Protein AF-A0A946QGY4-F1 (afdb_monomer_lite)

Sequence (81 aa):
MLISDLQNALAKVKTLSGMLPICAHCKKILDDKGYWNQIEGYIQKHSDAEFSHSMCPECSDKLYGKEDWYIEMKKEEKQKE

Foldseek 3Di:
DVVVVVVVVVVVQLDDDDDWDADPPPRFTQDPVRDTHDPQVVNVVRHVDDDDDDDDPVRCCVVCVPPPVVVVVVVVVVVVD

pLDDT: mean 86.18, std 11.38, range [54.59, 97.31]

Structure (mmCIF, N/CA/C/O backbone):
data_AF-A0A946QGY4-F1
#
_entry.id   AF-A0A946QGY4-F1
#
loop_
_atom_site.group_PDB
_atom_site.id
_atom_site.type_symbol
_atom_site.label_atom_id
_atom_site.label_alt_id
_atom_site.label_comp_id
_atom_site.label_asym_id
_atom_site.label_entity_id
_atom_site.label_seq_id
_atom_site.pdbx_PDB_ins_code
_atom_site.Cartn_x
_atom_site.Cartn_y
_atom_site.Cartn_z
_atom_site.occupancy
_atom_site.B_iso_or_equiv
_atom_site.auth_seq_id
_atom_site.auth_comp_id
_atom_site.auth_asym_id
_atom_site.auth_atom_id
_atom_site.pdbx_PDB_model_num
ATOM 1 N N . MET A 1 1 ? -25.257 -18.896 23.177 1.00 69.81 1 MET A N 1
ATOM 2 C CA . MET A 1 1 ? -24.390 -19.226 24.335 1.00 69.81 1 MET A CA 1
ATO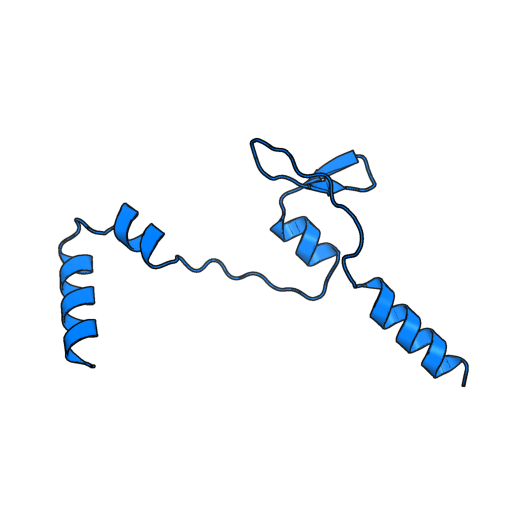M 3 C C . MET A 1 1 ? -23.354 -18.125 24.399 1.00 69.81 1 MET A C 1
ATOM 5 O O . MET A 1 1 ? -22.598 -17.993 23.449 1.00 69.81 1 MET A O 1
ATOM 9 N N . LEU A 1 2 ? -23.345 -17.346 25.481 1.00 73.94 2 LEU A N 1
ATOM 10 C CA . LEU A 1 2 ? -22.652 -16.054 25.612 1.00 73.94 2 LEU A CA 1
ATOM 11 C C . LEU A 1 2 ? -21.174 -16.052 25.161 1.00 73.94 2 LEU A C 1
ATOM 13 O O . LEU A 1 2 ? -20.685 -15.062 24.632 1.00 73.94 2 LEU A O 1
ATOM 17 N N . ILE A 1 3 ? -20.473 -17.179 25.334 1.00 82.69 3 ILE A N 1
ATOM 18 C CA . ILE A 1 3 ? -19.069 -17.362 24.929 1.00 82.69 3 ILE A CA 1
ATOM 19 C C . ILE A 1 3 ? -18.899 -17.290 23.403 1.00 82.69 3 ILE A C 1
ATOM 21 O O . ILE A 1 3 ? -17.962 -16.658 22.923 1.00 82.69 3 ILE A O 1
ATOM 25 N N . SER A 1 4 ? -19.816 -17.891 22.640 1.00 78.81 4 SER A N 1
ATOM 26 C CA . SER A 1 4 ? -19.780 -17.864 21.172 1.00 78.81 4 SER A CA 1
ATOM 27 C C . SER A 1 4 ? -20.057 -16.459 20.637 1.00 78.81 4 SER A C 1
ATOM 29 O O . SER A 1 4 ? -19.392 -16.006 19.709 1.00 78.81 4 SER A O 1
ATOM 31 N N . ASP A 1 5 ? -20.979 -15.736 21.270 1.00 78.19 5 ASP A N 1
ATOM 32 C CA . ASP A 1 5 ? -21.314 -14.362 20.895 1.00 78.19 5 ASP A CA 1
ATOM 33 C C . ASP A 1 5 ? -20.139 -13.407 21.166 1.00 78.19 5 ASP A C 1
ATOM 35 O O . ASP A 1 5 ? -19.821 -12.559 20.331 1.00 78.19 5 ASP A O 1
ATOM 39 N N . LEU A 1 6 ? -19.424 -13.605 22.281 1.00 78.50 6 LEU A N 1
ATOM 40 C CA . LEU A 1 6 ? -18.221 -12.841 22.618 1.00 78.50 6 LEU A CA 1
ATOM 41 C C . LEU A 1 6 ? -17.060 -13.128 21.650 1.00 78.50 6 LEU A C 1
ATOM 43 O O . LEU A 1 6 ? -16.394 -12.198 21.200 1.00 78.50 6 LEU A O 1
ATOM 47 N N . GLN A 1 7 ? -16.842 -14.398 21.289 1.00 78.50 7 GLN A N 1
ATOM 48 C CA . GLN A 1 7 ? -15.828 -14.801 20.304 1.00 78.50 7 GLN A CA 1
ATOM 49 C C . GLN A 1 7 ? -16.118 -14.220 18.913 1.00 78.50 7 GLN A C 1
ATOM 51 O O . GLN A 1 7 ? -15.217 -13.689 18.264 1.00 78.50 7 GLN A O 1
ATOM 56 N N . ASN A 1 8 ? -17.380 -14.246 18.481 1.00 72.44 8 ASN A N 1
ATOM 57 C CA . ASN A 1 8 ? -17.807 -13.664 17.208 1.00 72.44 8 ASN A CA 1
ATOM 58 C C . ASN A 1 8 ? -17.680 -12.133 17.191 1.00 72.44 8 ASN A C 1
ATOM 60 O O . ASN A 1 8 ? -17.308 -11.559 16.167 1.00 72.44 8 ASN A O 1
ATOM 64 N N . ALA A 1 9 ? -17.966 -11.462 18.311 1.00 67.56 9 ALA A N 1
ATOM 65 C CA . ALA A 1 9 ? -17.745 -10.026 18.448 1.00 67.56 9 ALA A CA 1
ATOM 66 C C . ALA A 1 9 ? -16.251 -9.682 18.331 1.00 67.56 9 ALA A C 1
ATOM 68 O O . ALA A 1 9 ? -15.896 -8.792 17.565 1.00 67.56 9 ALA A O 1
ATOM 69 N N . LEU A 1 10 ? -15.374 -10.439 18.999 1.00 64.69 10 LEU A N 1
ATOM 70 C CA . LEU A 1 10 ? -13.916 -10.281 18.918 1.00 64.69 10 LEU A CA 1
ATOM 71 C C . LEU A 1 10 ? -13.373 -10.496 17.496 1.00 64.69 10 LEU A C 1
ATOM 73 O O . LEU A 1 10 ? -12.523 -9.730 17.047 1.00 64.69 10 LEU A O 1
ATOM 77 N N . ALA A 1 11 ? -13.905 -11.477 16.762 1.00 64.75 11 ALA A N 1
ATOM 78 C CA . ALA A 1 11 ? -13.545 -11.712 15.362 1.00 64.75 11 ALA A CA 1
ATOM 79 C C . ALA A 1 11 ? -13.971 -10.555 14.432 1.00 64.75 11 ALA A C 1
ATOM 81 O O . ALA A 1 11 ? -13.276 -10.248 13.467 1.00 64.75 11 ALA A O 1
ATOM 82 N N . LYS A 1 12 ? -15.079 -9.866 14.742 1.00 60.88 12 LYS A N 1
ATOM 83 C CA . LYS A 1 12 ? -15.561 -8.692 13.989 1.00 60.88 12 LYS A CA 1
ATOM 84 C C . LYS A 1 12 ? -14.832 -7.385 14.325 1.00 60.88 12 LYS A C 1
ATOM 86 O O . LYS A 1 12 ? -14.895 -6.449 13.535 1.00 60.88 12 LYS A O 1
ATOM 91 N N . VAL A 1 13 ? -14.120 -7.297 15.454 1.00 60.72 13 VAL A N 1
ATOM 92 C CA . VAL A 1 13 ? -13.365 -6.083 15.842 1.00 60.72 13 VAL A CA 1
ATOM 93 C C . VAL A 1 13 ? -12.187 -5.804 14.894 1.00 60.72 13 VAL A C 1
ATOM 95 O O . VAL A 1 13 ? -11.769 -4.658 14.763 1.00 60.72 13 VAL A O 1
ATOM 98 N N . LYS A 1 14 ? -11.681 -6.818 14.180 1.00 56.59 14 LYS A N 1
ATOM 99 C CA . LYS A 1 14 ? -10.565 -6.679 13.224 1.00 56.59 14 LYS A CA 1
ATOM 100 C C . LYS A 1 14 ? -10.986 -6.380 11.783 1.00 56.59 14 LYS A C 1
ATOM 102 O O . LYS A 1 14 ? -10.174 -6.476 10.866 1.00 56.59 14 LYS A O 1
ATOM 107 N N . THR A 1 15 ? -12.257 -6.077 11.538 1.00 61.41 15 THR A N 1
ATOM 108 C CA . THR A 1 15 ? -12.700 -5.735 10.186 1.00 61.41 15 THR A CA 1
ATOM 109 C C . THR A 1 15 ? -12.564 -4.228 9.985 1.00 61.41 15 THR A C 1
ATOM 111 O O . THR A 1 15 ? -13.358 -3.451 10.521 1.00 61.41 15 THR A O 1
ATOM 114 N N . LEU A 1 16 ? -11.560 -3.812 9.204 1.00 65.62 16 LEU A N 1
ATOM 115 C CA . LEU A 1 16 ? -11.492 -2.459 8.645 1.00 65.62 16 LEU A CA 1
ATOM 116 C C . LEU A 1 16 ? -12.848 -2.114 8.018 1.00 65.62 16 LEU A C 1
ATOM 118 O O . LEU A 1 16 ? -13.283 -2.746 7.057 1.00 65.62 16 LEU A O 1
ATOM 122 N N . SER A 1 17 ? -13.540 -1.140 8.600 1.00 69.44 17 SER A N 1
ATOM 123 C CA . SER A 1 17 ? -14.876 -0.721 8.186 1.00 69.44 17 SER A CA 1
ATOM 124 C C . SER A 1 17 ? -15.015 0.794 8.314 1.00 69.44 17 SER A C 1
ATOM 126 O O . SER A 1 17 ? -14.343 1.426 9.128 1.00 69.44 17 SER A O 1
ATOM 128 N N . GLY A 1 18 ? -15.879 1.382 7.485 1.00 78.38 18 GLY A N 1
ATOM 129 C CA . GLY A 1 18 ? -16.101 2.829 7.441 1.00 78.38 18 GLY A CA 1
ATOM 130 C C . GLY A 1 18 ? -15.264 3.564 6.388 1.00 78.38 18 GLY A C 1
ATOM 131 O O . GLY A 1 18 ? -14.620 2.955 5.535 1.00 78.38 18 GLY A O 1
ATOM 132 N N . MET A 1 19 ? -15.331 4.897 6.415 1.00 83.75 19 MET A N 1
ATOM 133 C CA . MET A 1 19 ? -14.584 5.771 5.505 1.00 83.75 19 MET A CA 1
ATOM 134 C C . MET A 1 19 ? -13.242 6.164 6.122 1.00 83.75 19 MET A C 1
ATOM 136 O O . MET A 1 19 ? -13.209 6.747 7.204 1.00 83.75 19 MET A O 1
ATOM 140 N N . LEU A 1 20 ? -12.150 5.891 5.406 1.00 88.06 20 LEU A N 1
ATOM 141 C CA . LEU A 1 20 ? -10.801 6.282 5.807 1.00 88.06 20 LEU A CA 1
ATOM 142 C C . LEU A 1 20 ? -10.364 7.540 5.045 1.00 88.06 20 LEU A C 1
ATOM 144 O O . LEU A 1 20 ? -10.289 7.508 3.814 1.00 88.06 20 LEU A O 1
ATOM 148 N N . PRO A 1 21 ? -10.055 8.646 5.739 1.00 91.56 21 PRO A N 1
ATOM 149 C CA . PRO A 1 21 ? -9.483 9.822 5.103 1.00 91.56 21 PRO A CA 1
ATOM 150 C C . PRO A 1 21 ? -8.070 9.524 4.579 1.00 91.56 21 PRO A C 1
ATOM 152 O O . PRO A 1 21 ? -7.170 9.162 5.337 1.00 91.56 21 PRO A O 1
ATOM 155 N N . ILE A 1 22 ? -7.873 9.705 3.270 1.00 96.00 22 ILE A N 1
ATOM 156 C CA . ILE A 1 22 ? -6.601 9.484 2.570 1.00 96.00 22 ILE A CA 1
ATOM 157 C C . ILE A 1 22 ? -6.090 10.806 1.991 1.00 96.00 22 ILE A C 1
ATOM 159 O O . ILE A 1 22 ? -6.847 11.577 1.399 1.00 96.00 22 ILE A O 1
ATOM 163 N N . CYS A 1 23 ? -4.788 11.066 2.112 1.00 96.62 23 CYS A N 1
ATOM 164 C CA . CYS A 1 23 ? -4.157 12.226 1.493 1.00 96.62 23 CYS A CA 1
ATOM 165 C C . CYS A 1 23 ? -4.221 12.108 -0.036 1.00 96.62 23 CYS A C 1
ATOM 167 O O . CYS A 1 23 ? -3.685 11.164 -0.619 1.00 96.62 23 CYS A O 1
ATOM 169 N N . ALA A 1 24 ? -4.807 13.098 -0.712 1.00 96.75 24 ALA A N 1
ATOM 170 C CA . ALA A 1 24 ? -4.949 13.079 -2.169 1.00 96.75 24 ALA A CA 1
ATOM 171 C C . ALA A 1 24 ? -3.601 13.007 -2.914 1.00 96.75 24 ALA A C 1
ATOM 173 O O . ALA A 1 24 ? -3.536 12.395 -3.982 1.00 96.75 24 ALA A O 1
ATOM 174 N N . HIS A 1 25 ? -2.539 13.577 -2.333 1.00 97.25 25 HIS A N 1
ATOM 175 C CA . HIS A 1 25 ? -1.203 13.637 -2.925 1.00 97.25 25 HIS A CA 1
ATOM 176 C C . HIS A 1 25 ? -0.361 12.387 -2.630 1.00 97.25 25 HIS A C 1
ATOM 178 O O . HIS A 1 25 ? 0.013 11.675 -3.555 1.00 97.25 25 HIS A O 1
ATOM 184 N N . CYS A 1 26 ? -0.080 12.097 -1.354 1.00 95.75 26 CYS A N 1
ATOM 185 C CA . CYS A 1 26 ? 0.858 11.035 -0.964 1.00 95.75 26 CYS A CA 1
ATOM 186 C C . CYS A 1 26 ? 0.193 9.723 -0.524 1.00 95.75 26 CYS A C 1
ATOM 188 O O . CYS A 1 26 ? 0.891 8.796 -0.130 1.00 95.75 26 CYS A O 1
ATOM 190 N N . LYS A 1 27 ? -1.144 9.652 -0.552 1.00 95.12 27 LYS A N 1
ATOM 191 C CA . LYS A 1 27 ? -1.955 8.469 -0.218 1.00 95.12 27 LYS A CA 1
ATOM 192 C C . LYS A 1 27 ? -1.831 7.938 1.217 1.00 95.12 27 LYS A C 1
ATOM 194 O O . LYS A 1 27 ? -2.425 6.917 1.522 1.00 95.12 27 LYS A O 1
ATOM 199 N N . LYS A 1 28 ? -1.164 8.645 2.134 1.00 95.88 28 LYS A N 1
ATOM 200 C CA . LYS A 1 28 ? -1.185 8.300 3.567 1.00 95.88 28 LYS A CA 1
ATOM 201 C C . LYS A 1 28 ? -2.608 8.321 4.138 1.00 95.88 28 LYS A C 1
ATOM 203 O O . LYS A 1 28 ? -3.416 9.147 3.712 1.00 95.88 28 LYS A O 1
ATOM 208 N N . ILE A 1 29 ? -2.883 7.462 5.119 1.00 94.69 29 ILE A N 1
ATOM 209 C CA . ILE A 1 29 ? -4.150 7.402 5.867 1.00 94.69 29 ILE A CA 1
ATOM 210 C C . ILE A 1 29 ? -4.027 8.245 7.137 1.00 94.69 29 ILE A C 1
ATOM 212 O O . ILE A 1 29 ? -3.022 8.148 7.843 1.00 94.69 29 ILE A O 1
ATOM 216 N N . LEU A 1 30 ? -5.043 9.057 7.426 1.00 93.19 30 LEU A N 1
ATOM 217 C CA . LEU A 1 30 ? -5.180 9.741 8.709 1.00 93.19 30 LEU A CA 1
ATOM 218 C C . LEU A 1 30 ? -5.837 8.787 9.718 1.00 93.19 30 LEU A C 1
ATOM 220 O O . LEU A 1 30 ? -6.945 8.305 9.479 1.00 93.19 30 LEU A O 1
ATOM 224 N N . ASP A 1 31 ? -5.142 8.497 10.817 1.00 87.25 31 ASP A N 1
ATOM 225 C CA . ASP A 1 31 ? -5.641 7.611 11.871 1.00 87.25 31 ASP A CA 1
ATOM 226 C C . ASP A 1 31 ? -6.538 8.329 12.897 1.00 87.25 31 ASP A C 1
ATOM 228 O O . ASP A 1 31 ? -6.750 9.542 12.854 1.00 87.25 31 ASP A O 1
ATOM 232 N N . ASP A 1 32 ? -7.065 7.554 13.845 1.00 84.69 32 ASP A N 1
ATOM 233 C CA . ASP A 1 32 ? -7.929 7.998 14.944 1.00 84.69 32 ASP A CA 1
ATOM 234 C C . ASP A 1 32 ? -7.242 8.962 15.926 1.00 84.69 32 ASP A C 1
ATOM 236 O O . ASP A 1 32 ? -7.912 9.683 16.666 1.00 84.69 32 ASP A O 1
ATOM 240 N N . LYS A 1 33 ? -5.907 9.006 15.917 1.00 86.44 33 LYS A N 1
ATOM 241 C CA . LYS A 1 33 ? -5.082 9.903 16.734 1.00 86.44 33 LYS A CA 1
ATOM 242 C C . LYS A 1 33 ? -4.651 11.159 15.972 1.00 86.44 33 LYS A C 1
ATOM 244 O O . LYS A 1 33 ? -3.972 12.010 16.544 1.00 86.44 33 LYS A O 1
ATOM 249 N N . GLY A 1 34 ? -5.049 11.290 14.706 1.00 87.88 34 GLY A N 1
ATOM 250 C CA . GLY A 1 34 ? -4.715 12.423 13.851 1.00 87.88 34 GLY A CA 1
ATOM 251 C C . GLY A 1 34 ? -3.332 12.337 13.199 1.00 87.88 34 GLY A C 1
ATOM 252 O O . GLY A 1 34 ? -2.843 13.348 12.689 1.00 87.88 34 GLY A O 1
ATOM 253 N N . TYR A 1 35 ? -2.690 11.165 13.187 1.00 91.69 35 TYR A N 1
ATOM 254 C CA . TYR A 1 35 ? -1.408 10.954 12.516 1.00 91.69 35 TYR A CA 1
ATOM 255 C C . TYR A 1 35 ? -1.581 10.412 11.097 1.00 91.69 35 TYR A C 1
ATOM 257 O O . TYR A 1 35 ? -2.472 9.617 10.803 1.00 91.69 35 TYR A O 1
ATOM 265 N N . TRP A 1 36 ? -0.669 10.818 10.212 1.00 95.44 36 TRP A N 1
ATOM 266 C CA . TRP A 1 36 ? -0.599 10.328 8.838 1.00 95.44 36 TRP A CA 1
ATOM 267 C C . TRP A 1 36 ? 0.320 9.112 8.733 1.00 95.44 36 TRP A C 1
ATOM 269 O O . TRP A 1 36 ? 1.543 9.235 8.843 1.00 95.44 36 TRP A O 1
ATOM 279 N N . ASN A 1 37 ? -0.262 7.956 8.436 1.00 92.94 37 ASN A N 1
ATOM 280 C CA . ASN A 1 37 ? 0.424 6.670 8.354 1.00 92.94 37 ASN A CA 1
ATOM 281 C C . ASN A 1 37 ? 0.484 6.156 6.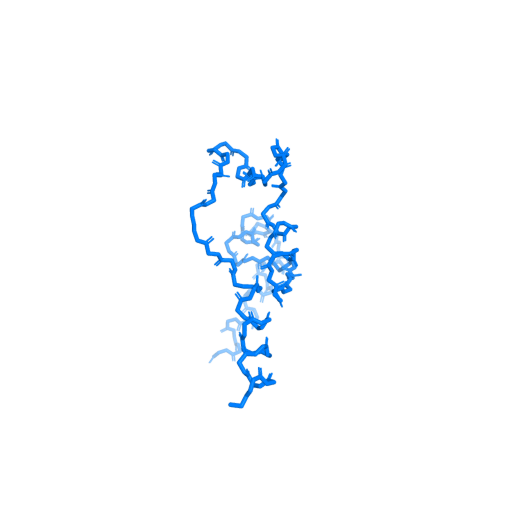909 1.00 92.94 37 ASN A C 1
ATOM 283 O O . ASN A 1 37 ? -0.365 6.492 6.082 1.00 92.94 37 ASN A O 1
ATOM 287 N N . GLN A 1 38 ? 1.489 5.330 6.600 1.00 95.00 38 GLN A N 1
ATOM 288 C CA . GLN A 1 38 ? 1.496 4.560 5.350 1.00 95.00 38 GLN A CA 1
ATOM 289 C C . GLN A 1 38 ? 0.307 3.593 5.324 1.00 95.00 38 GLN A C 1
ATOM 291 O O . GLN A 1 38 ? -0.101 3.093 6.377 1.00 95.00 38 GLN A O 1
ATOM 296 N N . ILE A 1 39 ? -0.243 3.344 4.133 1.00 92.19 39 ILE A N 1
ATOM 297 C CA . ILE A 1 39 ? -1.445 2.513 3.969 1.00 92.19 39 ILE A CA 1
ATOM 298 C C . ILE A 1 39 ? -1.199 1.106 4.508 1.00 92.19 39 ILE A C 1
ATOM 300 O O . ILE A 1 39 ? -2.007 0.596 5.281 1.00 92.19 39 ILE A O 1
ATOM 304 N N . GLU A 1 40 ? -0.074 0.506 4.138 1.00 92.12 40 GLU A N 1
ATOM 305 C CA . GLU A 1 40 ? 0.307 -0.856 4.501 1.00 92.12 40 GLU A CA 1
ATOM 306 C C . GLU A 1 40 ? 0.366 -1.004 6.023 1.00 92.12 40 GLU A C 1
ATOM 308 O O . GLU A 1 40 ? -0.256 -1.900 6.590 1.00 92.12 40 GLU A O 1
ATOM 313 N N . GLY A 1 41 ? 1.029 -0.058 6.699 1.00 90.94 41 GLY A N 1
ATOM 314 C CA . GLY A 1 41 ? 1.146 -0.058 8.157 1.00 90.94 41 GLY A CA 1
ATOM 315 C C . GLY A 1 41 ? -0.196 0.132 8.867 1.00 90.94 41 GLY A C 1
ATOM 316 O O . GLY A 1 41 ? -0.443 -0.491 9.899 1.00 90.94 41 GLY A O 1
ATOM 317 N N . TYR A 1 42 ? -1.087 0.956 8.309 1.00 89.81 42 TYR A N 1
ATOM 318 C CA . TYR A 1 42 ? -2.437 1.112 8.846 1.00 89.81 42 TYR A CA 1
ATOM 319 C C . TYR A 1 42 ? -3.254 -0.175 8.669 1.00 89.81 42 TYR A C 1
ATOM 321 O O . TYR A 1 42 ? -3.831 -0.678 9.631 1.00 89.81 42 TYR A O 1
ATOM 329 N N . ILE A 1 43 ? -3.267 -0.757 7.468 1.00 89.12 43 ILE A N 1
ATOM 330 C CA . ILE A 1 43 ? -4.047 -1.967 7.188 1.00 89.12 43 ILE A CA 1
ATOM 331 C C . ILE A 1 43 ? -3.549 -3.149 8.023 1.00 89.12 43 ILE A C 1
ATOM 333 O O . ILE A 1 43 ? -4.365 -3.840 8.631 1.00 89.12 43 ILE A O 1
ATOM 337 N N . GLN A 1 44 ? -2.234 -3.344 8.127 1.00 89.69 44 GLN A N 1
ATOM 338 C CA . GLN A 1 44 ? -1.639 -4.427 8.915 1.00 89.69 44 GLN A CA 1
ATOM 339 C C . GLN A 1 44 ? -1.951 -4.305 10.416 1.00 89.69 44 GLN A C 1
ATOM 341 O O . GLN A 1 44 ? -2.097 -5.304 11.111 1.00 89.69 44 GLN A O 1
ATOM 346 N N . LYS A 1 45 ? -2.094 -3.080 10.936 1.00 86.62 45 LYS A N 1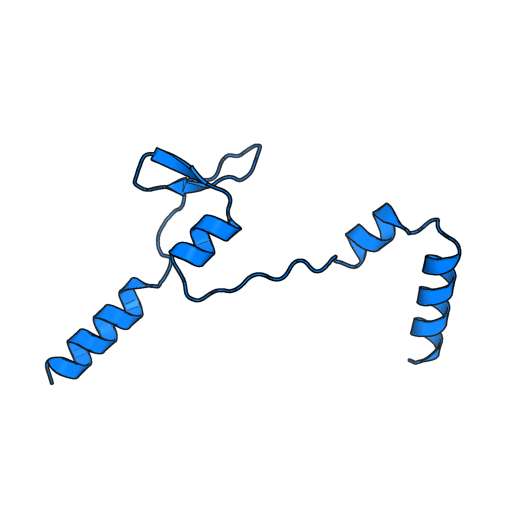
ATOM 347 C CA . LYS A 1 45 ? -2.490 -2.848 12.334 1.00 86.62 45 LYS A CA 1
ATOM 348 C C . LYS A 1 45 ? -3.979 -3.115 12.586 1.00 86.62 45 LYS A C 1
ATOM 350 O O . LYS A 1 45 ? -4.357 -3.433 13.713 1.00 86.62 45 LYS A O 1
ATOM 355 N N . HIS A 1 46 ? -4.817 -2.950 11.565 1.00 85.31 46 HIS A N 1
ATOM 356 C CA . HIS A 1 46 ? -6.277 -2.987 11.678 1.00 85.31 46 HIS A CA 1
ATOM 357 C C . HIS A 1 46 ? -6.934 -4.194 10.975 1.00 85.31 46 HIS A C 1
ATOM 359 O O . HIS A 1 46 ? -8.159 -4.254 10.909 1.00 85.31 46 HIS A O 1
ATOM 365 N N . SER A 1 47 ? -6.153 -5.158 10.476 1.00 84.25 47 SER A N 1
ATOM 366 C CA . SER A 1 47 ? -6.615 -6.433 9.904 1.00 84.25 47 SER A CA 1
ATOM 367 C C . SER A 1 47 ? -5.566 -7.529 10.092 1.00 84.25 47 SER A C 1
ATOM 369 O O . SER A 1 47 ? -4.466 -7.265 10.560 1.00 84.25 47 SER A O 1
ATOM 371 N N . ASP A 1 48 ? -5.895 -8.753 9.684 1.00 86.94 48 ASP A N 1
ATOM 372 C CA . ASP A 1 48 ? -4.946 -9.870 9.619 1.00 86.94 48 ASP A CA 1
ATOM 373 C C . ASP A 1 48 ? -4.219 -9.951 8.254 1.00 86.94 48 ASP A C 1
ATOM 375 O O . ASP A 1 48 ? -3.718 -11.005 7.874 1.00 86.94 48 ASP A O 1
ATOM 379 N N . ALA A 1 49 ? -4.197 -8.861 7.474 1.00 88.31 49 ALA A N 1
ATOM 380 C CA . ALA A 1 49 ? -3.535 -8.828 6.173 1.00 88.31 49 ALA A CA 1
ATOM 381 C C . ALA A 1 49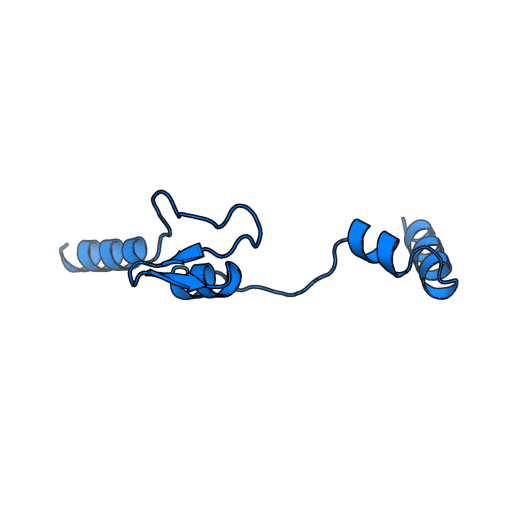 ? -2.006 -8.711 6.303 1.00 88.31 49 ALA A C 1
ATOM 383 O O . ALA A 1 49 ? -1.491 -7.876 7.050 1.00 88.31 49 ALA A O 1
ATOM 384 N N . GLU A 1 50 ? -1.288 -9.495 5.498 1.00 91.31 50 GLU A N 1
ATOM 385 C CA . GLU A 1 50 ? 0.164 -9.411 5.327 1.00 91.31 50 GLU A CA 1
ATOM 386 C C . GLU A 1 50 ? 0.510 -8.876 3.932 1.00 91.31 50 GLU A C 1
ATOM 388 O O . GLU A 1 50 ? -0.187 -9.150 2.954 1.00 91.31 50 GLU A O 1
ATOM 393 N N . PHE A 1 51 ? 1.600 -8.111 3.833 1.00 91.69 51 PHE A N 1
ATOM 394 C CA . PHE A 1 51 ? 2.033 -7.480 2.587 1.00 91.69 51 PHE A CA 1
ATOM 395 C C . PHE A 1 51 ? 3.377 -8.039 2.118 1.00 91.69 51 PHE A C 1
ATOM 397 O O . PHE A 1 51 ? 4.348 -8.079 2.872 1.00 91.69 51 PHE A O 1
ATOM 404 N N . SER A 1 52 ? 3.447 -8.406 0.837 1.00 93.06 52 SER A N 1
ATOM 405 C CA . SER A 1 52 ? 4.695 -8.693 0.122 1.00 93.06 52 SER A CA 1
ATOM 406 C C . SER A 1 52 ? 5.041 -7.561 -0.846 1.00 93.06 52 SER A C 1
ATOM 408 O O . SER A 1 52 ? 4.145 -6.896 -1.360 1.00 93.06 52 SER A O 1
ATOM 410 N N . HIS A 1 53 ? 6.324 -7.396 -1.172 1.00 91.94 53 HIS A N 1
ATOM 411 C CA . HIS A 1 53 ? 6.805 -6.340 -2.072 1.00 91.94 53 HIS A CA 1
ATOM 412 C C . HIS A 1 53 ? 7.221 -6.903 -3.438 1.00 91.94 53 HIS A C 1
ATOM 414 O O . HIS A 1 53 ? 8.388 -6.850 -3.820 1.00 91.94 53 HIS A O 1
ATOM 420 N N . SER A 1 54 ? 6.265 -7.483 -4.168 1.00 92.00 54 SER A N 1
ATOM 421 C CA . SER A 1 54 ? 6.477 -7.920 -5.553 1.00 92.00 54 SER A CA 1
ATOM 422 C C . SER A 1 54 ? 6.367 -6.751 -6.531 1.00 92.00 54 SER A C 1
ATOM 424 O O . SER A 1 54 ? 5.609 -5.809 -6.295 1.00 92.00 54 SER A O 1
ATOM 426 N N . MET A 1 55 ? 7.042 -6.847 -7.674 1.00 94.25 55 MET A N 1
ATOM 427 C CA . MET A 1 55 ? 6.909 -5.872 -8.754 1.00 94.25 55 MET A CA 1
ATOM 428 C C . MET A 1 55 ? 5.940 -6.372 -9.826 1.00 94.25 55 MET A C 1
ATOM 430 O O . MET A 1 55 ? 6.049 -7.511 -10.276 1.00 94.25 55 MET A O 1
ATOM 434 N N . CYS A 1 56 ? 4.986 -5.533 -10.238 1.00 95.31 56 CYS A N 1
ATOM 435 C CA . CYS A 1 56 ? 4.088 -5.886 -11.335 1.00 95.31 56 CYS A CA 1
ATOM 436 C C . CYS A 1 56 ? 4.821 -5.836 -12.693 1.00 95.31 56 CYS A C 1
ATOM 438 O O . CYS A 1 56 ? 5.821 -5.120 -12.819 1.00 95.31 56 CYS A O 1
ATOM 440 N N . PRO A 1 57 ? 4.310 -6.532 -13.727 1.00 93.56 57 PRO A N 1
ATOM 441 C CA . PRO A 1 57 ? 4.932 -6.549 -15.051 1.00 93.56 57 PRO A CA 1
ATOM 442 C C . PRO A 1 57 ? 5.146 -5.156 -15.650 1.00 93.56 57 PRO A C 1
ATOM 444 O O . PRO A 1 57 ? 6.198 -4.899 -16.220 1.00 93.56 57 PRO A O 1
ATOM 447 N N . GLU A 1 58 ? 4.197 -4.234 -15.464 1.00 97.00 58 GLU A N 1
ATOM 448 C CA . GLU A 1 58 ? 4.295 -2.860 -15.976 1.00 97.00 58 GLU A CA 1
ATOM 449 C C . GLU A 1 58 ? 5.461 -2.084 -15.351 1.00 97.00 58 GLU A C 1
ATOM 451 O O . GLU A 1 58 ? 6.206 -1.388 -16.044 1.00 97.00 58 GLU A O 1
ATOM 456 N N . CYS A 1 59 ? 5.640 -2.209 -14.032 1.00 97.19 59 CYS A N 1
ATOM 457 C CA . CYS A 1 59 ? 6.748 -1.581 -13.319 1.00 97.19 59 CYS A CA 1
ATOM 458 C C . CYS A 1 59 ? 8.087 -2.193 -13.736 1.00 97.19 59 CYS A C 1
ATOM 460 O O . CYS A 1 59 ? 9.035 -1.451 -13.998 1.00 97.19 59 CYS A O 1
ATOM 462 N N . SER A 1 60 ? 8.149 -3.521 -13.857 1.00 95.81 60 SER A N 1
ATOM 463 C CA . SER A 1 60 ? 9.334 -4.221 -14.359 1.00 95.81 60 SER A CA 1
ATOM 464 C C . SER A 1 60 ? 9.681 -3.783 -15.784 1.00 95.81 60 SER A C 1
ATOM 466 O O . SER A 1 60 ? 10.833 -3.461 -16.055 1.00 95.81 60 SER A O 1
ATOM 468 N N . ASP A 1 61 ? 8.692 -3.663 -16.674 1.00 95.6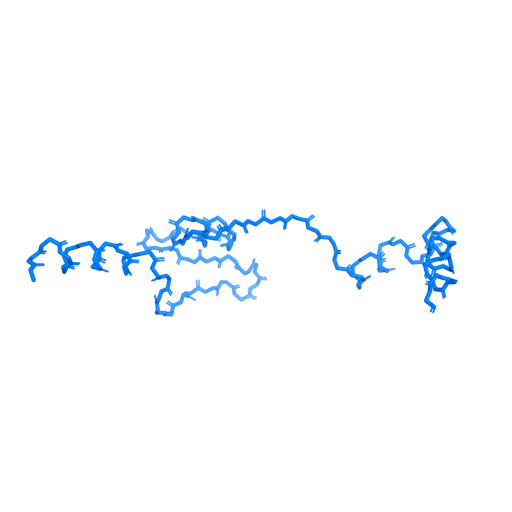9 61 ASP A N 1
ATOM 469 C CA . ASP A 1 61 ? 8.879 -3.189 -18.051 1.00 95.69 61 ASP A CA 1
ATOM 470 C C . ASP A 1 61 ? 9.371 -1.745 -18.103 1.00 95.69 61 ASP A C 1
ATOM 472 O O . ASP A 1 61 ? 10.254 -1.406 -18.891 1.00 95.69 61 ASP A O 1
ATOM 476 N N . LYS A 1 62 ? 8.843 -0.879 -17.240 1.00 97.12 62 LYS A N 1
ATOM 477 C CA . LYS A 1 62 ? 9.274 0.518 -17.175 1.00 97.12 62 LYS A CA 1
ATOM 478 C C . LYS A 1 62 ? 10.722 0.661 -16.702 1.00 97.12 62 LYS A C 1
ATOM 480 O O . LYS A 1 62 ? 11.420 1.549 -17.188 1.00 97.12 62 LYS A O 1
ATOM 485 N N . LEU A 1 63 ? 11.149 -0.164 -15.745 1.00 96.62 63 LEU A N 1
ATOM 486 C CA . LEU A 1 63 ? 12.495 -0.102 -15.168 1.00 96.62 63 LEU A CA 1
ATOM 487 C C . LEU A 1 63 ? 13.538 -0.842 -16.008 1.00 96.62 63 LEU A C 1
ATOM 489 O O . LEU A 1 63 ? 14.642 -0.332 -16.166 1.00 96.62 63 LEU A O 1
ATOM 493 N N . TYR A 1 64 ? 13.193 -2.012 -16.545 1.00 96.31 64 TYR A N 1
ATOM 494 C CA . TYR A 1 64 ? 14.145 -2.939 -17.166 1.00 96.31 64 TYR A CA 1
ATOM 495 C C . TYR A 1 64 ? 13.839 -3.256 -18.629 1.00 96.31 64 TYR A C 1
ATOM 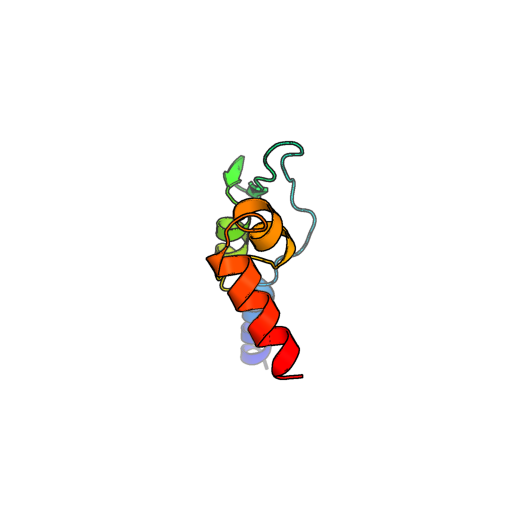497 O O . TYR A 1 64 ? 14.604 -3.965 -19.266 1.00 96.31 64 TYR A O 1
ATOM 505 N N . GLY A 1 65 ? 12.764 -2.721 -19.212 1.00 95.00 65 GLY A N 1
ATOM 506 C CA . GLY A 1 65 ? 12.327 -3.061 -20.573 1.00 95.00 65 GLY A CA 1
ATOM 507 C C . GLY A 1 65 ? 13.333 -2.763 -21.688 1.00 95.00 65 GLY A C 1
ATOM 508 O O . GLY A 1 65 ? 13.131 -3.209 -22.813 1.00 95.00 65 GLY A O 1
ATOM 509 N N . LYS A 1 66 ? 14.397 -2.006 -21.397 1.00 95.56 66 LYS A N 1
ATOM 510 C CA . LYS A 1 66 ? 15.495 -1.706 -22.330 1.00 95.56 66 LYS A CA 1
ATOM 511 C C . LYS A 1 66 ? 16.759 -2.524 -22.069 1.00 95.56 66 LYS A C 1
ATOM 513 O O . LYS A 1 66 ? 17.700 -2.413 -22.843 1.00 95.56 66 LYS A O 1
ATOM 518 N N . GLU A 1 67 ? 16.795 -3.287 -20.984 1.00 97.31 67 GLU A N 1
ATOM 519 C CA . GLU A 1 67 ? 17.954 -4.078 -20.603 1.00 97.31 67 GLU A CA 1
ATOM 520 C C . GLU A 1 67 ? 17.948 -5.407 -21.359 1.00 97.31 67 GLU A C 1
ATOM 522 O O . GLU A 1 67 ? 16.951 -6.136 -21.339 1.00 97.31 67 GLU A O 1
ATOM 527 N N . ASP A 1 68 ? 19.072 -5.749 -21.990 1.00 96.81 68 ASP A N 1
ATOM 528 C CA . ASP A 1 68 ? 19.179 -6.949 -22.827 1.00 96.81 68 ASP A CA 1
ATOM 529 C C . ASP A 1 68 ? 18.810 -8.225 -22.051 1.00 96.81 68 ASP A C 1
ATOM 531 O O . ASP A 1 68 ? 18.045 -9.051 -22.542 1.00 96.81 68 ASP A O 1
ATOM 535 N N . TRP A 1 69 ? 19.262 -8.355 -20.796 1.00 95.94 69 TRP A N 1
ATOM 536 C CA . TRP A 1 69 ? 18.960 -9.520 -19.950 1.00 95.94 69 TRP A CA 1
ATOM 537 C C . TRP A 1 69 ? 17.458 -9.695 -19.682 1.00 95.94 69 TRP A C 1
ATOM 539 O O . TRP A 1 69 ? 16.968 -10.820 -19.603 1.00 95.94 69 TRP A O 1
ATOM 549 N N . TYR A 1 70 ? 16.715 -8.594 -19.560 1.00 94.75 70 TYR A N 1
ATOM 550 C CA . TYR A 1 70 ? 15.280 -8.618 -19.288 1.00 94.75 70 TYR A CA 1
ATOM 551 C C . TYR A 1 70 ? 14.483 -8.945 -20.556 1.00 94.75 70 TYR A C 1
ATOM 553 O O . TYR A 1 70 ? 13.501 -9.691 -20.513 1.00 94.75 70 TYR A O 1
ATOM 561 N N . ILE A 1 71 ? 14.941 -8.433 -21.703 1.00 94.38 71 ILE A N 1
ATOM 562 C CA . ILE A 1 71 ? 14.384 -8.750 -23.021 1.00 94.38 71 ILE A CA 1
ATOM 563 C C . ILE A 1 71 ? 14.573 -10.238 -23.340 1.00 94.38 71 ILE A C 1
ATOM 565 O O . ILE A 1 71 ? 13.616 -10.884 -23.774 1.00 94.38 71 ILE A O 1
ATOM 569 N N . GLU A 1 72 ? 15.768 -10.793 -23.114 1.00 95.06 72 GLU A N 1
ATOM 570 C CA . GLU A 1 72 ? 16.036 -12.222 -23.331 1.00 95.06 72 GLU A CA 1
ATOM 571 C C . GLU A 1 72 ? 15.216 -13.106 -22.383 1.00 95.06 72 GLU A C 1
ATOM 573 O O . GLU A 1 72 ? 14.536 -14.019 -22.850 1.00 95.06 72 GLU A O 1
ATOM 578 N N . MET A 1 73 ? 15.154 -12.771 -21.087 1.00 92.38 73 MET A N 1
ATOM 579 C CA . MET A 1 73 ? 14.317 -13.486 -20.112 1.00 92.38 73 MET A CA 1
ATOM 580 C C . MET A 1 73 ? 12.855 -13.596 -20.583 1.00 92.38 73 MET A C 1
ATOM 582 O O . MET A 1 73 ? 12.278 -14.683 -20.591 1.00 92.38 73 MET A O 1
ATOM 586 N N . LYS A 1 74 ? 12.263 -12.493 -21.064 1.00 89.62 74 LYS A N 1
ATOM 587 C CA . LYS A 1 74 ? 10.885 -12.496 -21.586 1.00 89.62 74 LYS A CA 1
ATOM 588 C C . LYS A 1 74 ? 10.712 -13.290 -22.885 1.00 89.62 74 LYS A C 1
ATOM 590 O O . LYS A 1 74 ? 9.608 -13.766 -23.159 1.00 89.62 74 LYS A O 1
ATOM 595 N N . LYS A 1 75 ? 11.752 -13.416 -23.717 1.00 90.25 75 LYS A N 1
ATOM 596 C CA . LYS A 1 75 ? 11.710 -14.270 -24.919 1.00 90.25 75 LYS A CA 1
ATOM 597 C C . LYS A 1 75 ? 11.703 -15.748 -24.540 1.00 90.25 75 LYS A C 1
ATOM 599 O O . LYS A 1 75 ? 10.968 -16.508 -25.163 1.00 90.25 75 LYS A O 1
ATOM 604 N N . GLU A 1 76 ? 12.478 -16.138 -23.531 1.00 86.44 76 GLU A N 1
ATOM 605 C CA . GLU A 1 76 ? 12.522 -17.512 -23.019 1.00 86.44 76 GLU A CA 1
ATOM 606 C C . GLU A 1 76 ? 11.210 -17.924 -22.339 1.00 86.44 76 GLU A C 1
ATOM 608 O O . GLU A 1 76 ? 10.757 -19.054 -22.518 1.00 86.44 76 GLU A O 1
ATOM 613 N N . GLU A 1 77 ? 10.568 -17.019 -21.593 1.00 83.94 77 GLU A N 1
ATOM 614 C CA . GLU A 1 77 ? 9.253 -17.266 -20.978 1.00 83.94 77 GLU A CA 1
ATOM 615 C C . GLU A 1 77 ? 8.174 -17.555 -22.028 1.00 83.94 77 GLU A C 1
ATOM 617 O O . GLU A 1 77 ? 7.428 -18.521 -21.891 1.00 83.94 77 GLU A O 1
ATOM 622 N N . LYS A 1 78 ? 8.151 -16.792 -23.128 1.00 76.81 78 LYS A N 1
ATOM 623 C CA . LYS A 1 78 ? 7.200 -16.988 -24.237 1.00 76.81 78 LYS A CA 1
ATOM 624 C C . LYS A 1 78 ? 7.408 -18.273 -25.038 1.00 76.81 78 LYS A C 1
ATOM 626 O O . LYS A 1 78 ? 6.523 -18.653 -25.790 1.00 76.81 78 LYS A O 1
ATOM 631 N N . GLN A 1 79 ? 8.574 -18.908 -24.940 1.00 72.69 79 GLN A N 1
ATOM 632 C CA . GLN A 1 79 ? 8.860 -20.174 -25.628 1.00 72.69 79 GLN A CA 1
ATOM 633 C C . GLN A 1 79 ? 8.422 -21.402 -24.815 1.00 72.69 79 GLN A C 1
ATOM 635 O O . GLN A 1 79 ? 8.494 -22.521 -25.321 1.00 72.69 79 GLN A O 1
ATOM 640 N N . LYS A 1 80 ? 8.013 -21.207 -23.554 1.00 66.19 80 LYS A N 1
ATOM 641 C CA . LYS A 1 80 ? 7.548 -22.268 -22.648 1.00 66.19 80 LYS A CA 1
ATOM 642 C C . LYS A 1 80 ? 6.021 -22.411 -22.608 1.00 66.19 80 LYS A C 1
ATOM 644 O O . LYS A 1 80 ? 5.542 -23.344 -21.966 1.00 66.19 80 LYS A O 1
ATOM 649 N N . GLU A 1 81 ? 5.294 -21.505 -23.259 1.00 54.59 81 GLU A N 1
ATOM 650 C CA . GLU A 1 81 ? 3.848 -21.589 -23.525 1.00 54.59 81 GLU A CA 1
ATOM 651 C C . GLU A 1 81 ? 3.577 -22.286 -24.863 1.00 54.59 81 GLU A C 1
ATOM 653 O O . GLU A 1 81 ? 2.597 -23.063 -24.920 1.00 54.59 81 GLU A O 1
#

Radius of gyration: 21.05 Å; chains: 1; bounding box: 44×36×51 Å

Secondary structure (DSSP, 8-state):
-HHHHHHHHHHHTT---SPPPB-TTT-PEE-TTS-EE-HHHHHHHHSS-----PPPHHHHHHHHTT-HHHHHHHHHHHT--